Protein AF-A0A5E7UID9-F1 (afdb_monomer_lite)

Organism: Pseudomonas fluorescens (NCBI:txid294)

Structure (mmCIF, N/CA/C/O backbone):
data_AF-A0A5E7UID9-F1
#
_entry.id   AF-A0A5E7UID9-F1
#
loop_
_atom_site.group_PDB
_atom_site.id
_atom_site.type_symbol
_atom_site.label_atom_id
_atom_site.label_alt_id
_atom_site.label_comp_id
_atom_site.label_asym_id
_atom_site.label_entity_id
_atom_site.label_seq_id
_atom_site.pdbx_PDB_ins_code
_atom_site.Cartn_x
_atom_site.Cartn_y
_atom_site.Cartn_z
_atom_site.occupancy
_atom_site.B_iso_or_equiv
_atom_site.auth_seq_id
_atom_site.auth_comp_id
_atom_site.auth_asym_id
_atom_site.auth_atom_id
_atom_site.pdbx_PDB_model_num
ATOM 1 N N . MET A 1 1 ? 6.582 17.902 1.545 1.00 43.31 1 MET A N 1
ATOM 2 C CA . MET A 1 1 ? 7.288 16.853 0.776 1.00 43.31 1 MET A CA 1
ATOM 3 C C . MET A 1 1 ? 6.293 16.229 -0.190 1.00 43.31 1 MET A C 1
ATOM 5 O O . MET A 1 1 ? 5.121 16.196 0.170 1.00 43.31 1 MET A O 1
ATOM 9 N N . PRO A 1 2 ? 6.699 15.798 -1.394 1.00 66.56 2 PRO A N 1
ATOM 10 C CA . PRO A 1 2 ? 5.794 15.083 -2.292 1.00 66.56 2 PRO A CA 1
ATOM 11 C C . PRO A 1 2 ? 5.344 13.762 -1.648 1.00 66.56 2 PRO A C 1
ATOM 13 O O . PRO A 1 2 ? 6.150 13.081 -1.016 1.00 66.56 2 PRO A O 1
ATOM 16 N N . GLN A 1 3 ? 4.057 13.432 -1.780 1.00 76.12 3 GLN A N 1
ATOM 17 C CA . GLN A 1 3 ? 3.466 12.212 -1.228 1.00 76.12 3 GLN A CA 1
ATOM 18 C C . GLN A 1 3 ? 4.055 10.984 -1.931 1.00 76.12 3 GLN A C 1
ATOM 20 O O . GLN A 1 3 ? 4.014 10.893 -3.161 1.00 76.12 3 GLN A O 1
ATOM 25 N N . THR A 1 4 ? 4.613 10.046 -1.168 1.00 88.00 4 THR A N 1
ATOM 26 C CA . THR A 1 4 ? 5.203 8.829 -1.735 1.00 88.00 4 THR A CA 1
ATOM 27 C C . THR A 1 4 ? 4.114 7.840 -2.161 1.00 88.00 4 THR A C 1
ATOM 29 O O . THR A 1 4 ? 2.972 7.904 -1.706 1.00 88.00 4 THR A O 1
ATOM 32 N N . MET A 1 5 ? 4.458 6.877 -3.023 1.00 87.94 5 MET A N 1
ATOM 33 C CA . MET A 1 5 ? 3.541 5.784 -3.389 1.00 87.94 5 MET A CA 1
ATOM 34 C C . MET A 1 5 ? 3.091 4.977 -2.162 1.00 87.94 5 MET A C 1
ATOM 36 O O . MET A 1 5 ? 1.963 4.490 -2.122 1.00 87.94 5 MET A O 1
ATOM 40 N N . GLN A 1 6 ? 3.967 4.857 -1.165 1.00 92.19 6 GLN A N 1
ATOM 41 C CA . GLN A 1 6 ? 3.672 4.176 0.088 1.00 92.19 6 GLN A CA 1
ATOM 42 C C . GLN A 1 6 ? 2.651 4.966 0.919 1.00 92.19 6 GLN A C 1
ATOM 44 O O . GLN A 1 6 ? 1.681 4.384 1.393 1.00 92.19 6 GLN A O 1
ATOM 49 N N . ASP A 1 7 ? 2.783 6.296 0.977 1.00 91.94 7 ASP 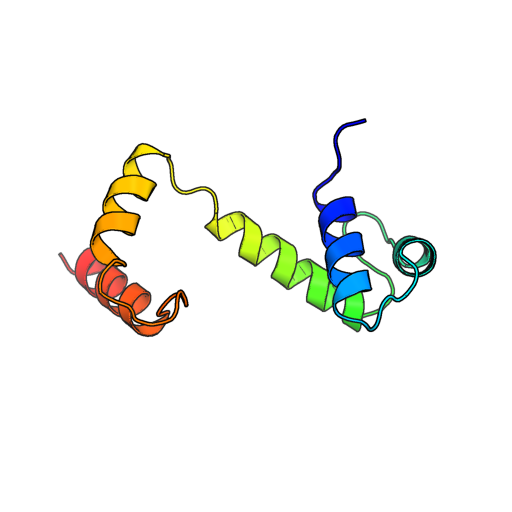A N 1
ATOM 50 C CA . ASP A 1 7 ? 1.801 7.159 1.650 1.00 91.94 7 ASP A CA 1
ATOM 51 C C . ASP A 1 7 ? 0.426 7.121 0.950 1.00 91.94 7 ASP A C 1
ATOM 53 O O . ASP A 1 7 ? -0.615 7.185 1.601 1.00 91.94 7 ASP A O 1
ATOM 57 N N . GLN A 1 8 ? 0.396 6.999 -0.385 1.00 91.69 8 GLN A N 1
ATOM 58 C CA . GLN A 1 8 ? -0.857 6.829 -1.138 1.00 91.69 8 GLN A CA 1
ATOM 59 C C . GLN A 1 8 ? -1.520 5.481 -0.843 1.00 91.69 8 GLN A C 1
ATOM 61 O O . GLN A 1 8 ? -2.738 5.415 -0.692 1.00 91.69 8 GLN A O 1
ATOM 66 N N . PHE A 1 9 ? -0.727 4.409 -0.766 1.00 94.19 9 PHE A N 1
ATOM 67 C CA . PHE A 1 9 ? -1.231 3.086 -0.411 1.00 94.19 9 PHE A CA 1
ATOM 68 C C . PHE A 1 9 ? -1.875 3.083 0.974 1.00 94.19 9 PHE A C 1
ATOM 70 O O . PHE A 1 9 ? -2.958 2.534 1.134 1.00 94.19 9 PHE A O 1
ATOM 77 N N . GLU A 1 10 ? -1.237 3.697 1.965 1.00 95.00 10 GLU A N 1
ATOM 78 C CA . GLU A 1 10 ? -1.729 3.672 3.345 1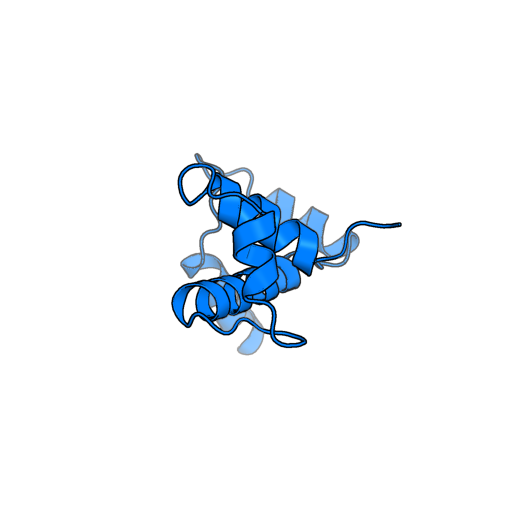.00 95.00 10 GLU A CA 1
ATOM 79 C C . GLU A 1 10 ? -3.036 4.431 3.509 1.00 95.00 10 GLU A C 1
ATOM 81 O O . GLU A 1 10 ? -3.928 3.963 4.215 1.00 95.00 10 GLU A O 1
ATOM 86 N N . GLN A 1 11 ? -3.173 5.557 2.808 1.00 94.56 11 GLN A N 1
ATOM 87 C CA . GLN A 1 11 ? -4.426 6.294 2.752 1.00 94.56 11 GLN A CA 1
ATOM 88 C C . GLN A 1 11 ? -5.539 5.438 2.124 1.00 94.56 11 GLN A C 1
ATOM 90 O O . GLN A 1 11 ? -6.599 5.276 2.725 1.00 94.56 11 GLN A O 1
ATOM 95 N N . ALA A 1 12 ? -5.271 4.805 0.975 1.00 93.12 12 ALA A N 1
ATOM 96 C CA . ALA A 1 12 ? -6.249 3.939 0.310 1.00 93.12 12 ALA A CA 1
ATOM 97 C C . ALA A 1 12 ? -6.613 2.709 1.162 1.00 93.12 12 ALA A C 1
ATOM 99 O O . ALA A 1 12 ? -7.774 2.316 1.244 1.00 93.12 12 ALA A O 1
ATOM 100 N N . TYR A 1 13 ? -5.628 2.102 1.830 1.00 93.88 13 TYR A N 1
ATOM 101 C CA . TYR A 1 13 ? -5.846 0.952 2.703 1.00 93.88 13 TYR A CA 1
ATOM 102 C C . TYR A 1 13 ? -6.666 1.333 3.944 1.00 93.88 13 TYR A C 1
ATOM 104 O O . TYR A 1 13 ? -7.525 0.556 4.363 1.00 93.88 13 TYR A O 1
ATOM 112 N N . SER A 1 14 ? -6.426 2.520 4.516 1.00 94.69 14 SER A N 1
ATOM 113 C CA . SER A 1 14 ? -7.222 3.096 5.609 1.00 94.69 14 SER A CA 1
ATOM 114 C C . SER A 1 14 ? -8.691 3.235 5.211 1.00 94.69 14 SER A C 1
ATOM 116 O O . SER A 1 14 ? -9.569 2.749 5.925 1.00 94.69 14 SER A O 1
ATOM 118 N N . GLU A 1 15 ? -8.956 3.853 4.058 1.00 94.06 15 GLU A N 1
ATOM 119 C CA . GLU A 1 15 ? -10.310 4.070 3.534 1.00 94.06 15 GLU A CA 1
ATOM 120 C C . GLU A 1 15 ? -11.052 2.746 3.293 1.00 94.06 15 GLU A C 1
ATOM 122 O O . GLU A 1 15 ? -12.186 2.589 3.743 1.00 94.06 15 GLU A O 1
ATOM 127 N N . ASP A 1 16 ? -10.386 1.760 2.686 1.00 92.25 16 ASP A N 1
ATOM 128 C CA . ASP A 1 16 ? -10.956 0.435 2.399 1.00 92.25 16 ASP A CA 1
ATOM 129 C C . ASP A 1 16 ? -11.196 -0.415 3.664 1.00 92.25 16 ASP A C 1
ATOM 131 O O . ASP A 1 16 ? -12.114 -1.232 3.722 1.00 92.25 16 ASP A O 1
ATOM 135 N N . ASN A 1 17 ? -10.407 -0.214 4.726 1.00 90.00 17 ASN A N 1
ATOM 136 C CA . ASN A 1 17 ? -10.492 -1.001 5.964 1.00 90.00 17 ASN A CA 1
ATOM 137 C C . ASN A 1 17 ? -11.246 -0.260 7.080 1.00 90.00 17 ASN A C 1
ATOM 139 O O . ASN A 1 17 ? -10.864 -0.332 8.250 1.00 90.00 17 ASN A O 1
ATOM 143 N N . GLY A 1 18 ? -12.334 0.429 6.721 1.00 89.50 18 GLY A N 1
ATOM 144 C CA . GLY A 1 18 ? -13.269 1.034 7.677 1.00 89.50 18 GLY A CA 1
ATOM 145 C C . GLY A 1 18 ? -12.735 2.288 8.371 1.00 89.50 18 GLY A C 1
ATOM 146 O O . GLY A 1 18 ? -13.116 2.563 9.506 1.00 89.50 18 GLY A O 1
ATOM 147 N N . GLY A 1 19 ? -11.832 3.026 7.721 1.00 87.62 19 GLY A N 1
ATOM 148 C CA . GLY A 1 19 ? -11.212 4.221 8.295 1.00 87.62 19 GLY A CA 1
ATOM 149 C C . GLY A 1 19 ? -10.171 3.906 9.369 1.00 87.62 19 GLY A C 1
ATOM 150 O O . GLY A 1 19 ? -9.981 4.695 10.296 1.00 87.62 19 GLY A O 1
ATOM 151 N N . MET A 1 20 ? -9.511 2.745 9.277 1.00 91.38 20 MET A N 1
ATOM 152 C CA . MET A 1 20 ? -8.407 2.391 10.171 1.00 91.38 20 MET A CA 1
ATOM 153 C C . MET A 1 20 ? -7.349 3.506 10.160 1.00 91.38 20 MET A C 1
ATOM 155 O O . MET A 1 20 ? -6.852 3.832 9.086 1.00 91.38 20 MET A O 1
ATOM 159 N N . PRO A 1 21 ? -6.931 4.053 11.317 1.00 95.19 21 PRO A N 1
ATOM 160 C CA . PRO A 1 21 ? -6.000 5.173 11.335 1.00 95.19 21 PRO A CA 1
ATOM 161 C C . PRO A 1 21 ? -4.710 4.874 10.566 1.00 95.19 21 PRO A C 1
ATOM 163 O O . PRO A 1 21 ? -4.013 3.905 10.871 1.00 95.19 21 PRO A O 1
ATOM 166 N N . VAL A 1 22 ? -4.340 5.755 9.633 1.00 95.06 22 VAL A N 1
ATOM 167 C CA . VAL A 1 22 ? -3.089 5.650 8.856 1.00 95.06 22 VAL A CA 1
ATOM 168 C C . VAL A 1 22 ? -1.872 5.497 9.770 1.00 95.06 22 VAL A C 1
ATOM 170 O O . VAL A 1 22 ? -0.996 4.679 9.511 1.00 95.06 22 VAL A O 1
ATOM 173 N N . ALA A 1 23 ? -1.862 6.186 10.915 1.00 94.06 23 ALA A N 1
ATOM 174 C CA . ALA A 1 23 ? -0.810 6.043 11.919 1.00 94.06 23 ALA A CA 1
ATOM 175 C C . ALA A 1 23 ? -0.611 4.587 12.385 1.00 94.06 23 ALA A C 1
ATOM 177 O O . ALA A 1 23 ? 0.523 4.166 12.598 1.00 94.06 23 ALA A O 1
ATOM 178 N N . PHE A 1 24 ? -1.684 3.797 12.498 1.00 92.62 24 PHE A N 1
ATOM 179 C CA . PHE A 1 24 ? -1.602 2.386 12.877 1.00 92.62 24 PHE A CA 1
ATOM 180 C C . PHE A 1 24 ? -1.008 1.514 11.762 1.00 92.62 24 PHE A C 1
ATOM 182 O O . PHE A 1 24 ? -0.245 0.588 12.042 1.00 92.62 24 PHE A O 1
ATOM 189 N N . ILE A 1 25 ? -1.317 1.832 10.503 1.00 94.38 25 ILE A N 1
ATOM 190 C CA . ILE A 1 25 ? -0.751 1.163 9.323 1.00 94.38 25 ILE A CA 1
ATOM 191 C C . ILE A 1 25 ? 0.754 1.462 9.231 1.00 94.38 25 ILE A C 1
ATOM 193 O O . ILE A 1 25 ? 1.555 0.554 9.003 1.00 94.38 25 ILE A O 1
ATOM 197 N N . ASN A 1 26 ? 1.154 2.706 9.512 1.00 94.75 26 ASN A N 1
ATOM 198 C CA . ASN A 1 26 ? 2.548 3.153 9.465 1.00 94.75 26 ASN A CA 1
ATOM 199 C C . ASN A 1 26 ? 3.441 2.419 10.469 1.00 94.75 26 ASN A C 1
ATOM 201 O O . ASN A 1 26 ? 4.597 2.133 10.161 1.00 94.75 26 ASN A O 1
ATOM 205 N N . LEU A 1 27 ? 2.906 2.055 11.641 1.00 95.75 27 LEU A N 1
ATOM 206 C CA . LEU A 1 27 ? 3.621 1.241 12.635 1.00 95.75 27 LEU A CA 1
ATOM 207 C C . LEU A 1 27 ? 4.011 -0.143 12.104 1.00 95.75 27 LEU A C 1
ATOM 209 O O . LEU A 1 27 ? 4.902 -0.781 12.657 1.00 95.75 27 LEU A O 1
ATOM 213 N N . GLN A 1 28 ? 3.357 -0.611 11.040 1.00 95.25 28 GLN A N 1
ATOM 214 C CA . GLN A 1 28 ? 3.645 -1.905 10.437 1.00 95.25 28 GLN A CA 1
ATOM 215 C C . GLN A 1 28 ? 4.730 -1.823 9.358 1.00 95.25 28 GLN A C 1
ATOM 217 O O . GLN A 1 28 ? 5.078 -2.859 8.804 1.00 95.25 28 GLN A O 1
ATOM 222 N N . ARG A 1 29 ? 5.264 -0.641 9.011 1.00 95.62 29 ARG A N 1
ATOM 223 C CA . ARG A 1 29 ? 6.284 -0.505 7.957 1.00 95.62 29 ARG A CA 1
ATOM 224 C C . ARG A 1 29 ? 7.556 -1.297 8.294 1.00 95.62 29 ARG A C 1
ATOM 226 O O . ARG A 1 29 ? 8.115 -1.177 9.379 1.00 95.62 29 ARG A O 1
ATOM 233 N N . LEU A 1 30 ? 8.055 -2.043 7.312 1.00 92.25 30 LEU A N 1
ATOM 234 C CA . LEU A 1 30 ? 9.337 -2.748 7.317 1.00 92.25 30 LEU A CA 1
ATOM 235 C C . LEU A 1 30 ? 10.072 -2.469 5.999 1.00 92.25 30 LEU A C 1
ATOM 237 O O . LEU A 1 30 ? 10.015 -3.266 5.061 1.00 92.25 30 LEU A O 1
ATOM 241 N N . GLY A 1 31 ? 10.739 -1.315 5.904 1.00 89.44 31 GLY A N 1
ATOM 242 C CA . GLY A 1 31 ? 11.395 -0.884 4.665 1.00 89.44 31 GLY A CA 1
ATOM 243 C C . GLY A 1 31 ? 10.392 -0.755 3.509 1.00 89.44 31 GLY A C 1
ATOM 244 O O . GLY A 1 31 ? 9.463 0.043 3.593 1.00 89.44 31 GLY A O 1
ATOM 245 N N . ASP A 1 32 ? 10.550 -1.572 2.459 1.00 89.38 32 ASP A N 1
ATOM 246 C CA . ASP A 1 32 ? 9.654 -1.634 1.281 1.00 89.38 32 ASP A CA 1
ATOM 247 C C . ASP A 1 32 ? 8.464 -2.611 1.458 1.00 89.38 32 ASP A C 1
ATOM 249 O O . ASP A 1 32 ? 7.835 -3.057 0.495 1.00 89.38 32 ASP A O 1
ATOM 253 N N . SER A 1 33 ? 8.145 -3.009 2.689 1.00 93.62 33 SER A N 1
ATOM 254 C CA . SER A 1 33 ? 7.012 -3.896 2.975 1.00 93.62 33 SER A CA 1
ATOM 255 C C . SER A 1 33 ? 6.383 -3.592 4.336 1.00 93.62 33 SER A C 1
ATOM 257 O O . SER A 1 33 ? 6.670 -2.564 4.948 1.00 93.62 33 SER A O 1
ATOM 259 N N . TYR A 1 34 ? 5.510 -4.486 4.802 1.00 96.88 34 TYR A N 1
ATOM 260 C CA . TYR A 1 34 ? 4.830 -4.393 6.088 1.00 96.88 34 TYR A CA 1
ATOM 261 C C . TYR A 1 34 ? 4.991 -5.684 6.902 1.00 96.88 34 TYR A C 1
ATOM 263 O O . TYR A 1 34 ? 5.060 -6.778 6.343 1.00 96.88 34 TYR A O 1
ATOM 271 N N . SER A 1 35 ? 5.026 -5.563 8.229 1.00 96.25 35 SER A N 1
ATOM 272 C CA . SER A 1 35 ? 5.122 -6.668 9.193 1.00 96.25 35 SER A CA 1
ATOM 273 C C . SER A 1 35 ? 3.880 -7.558 9.195 1.00 96.25 35 SER A C 1
ATOM 275 O O . SER A 1 35 ? 3.974 -8.767 9.396 1.00 96.25 35 SER A O 1
ATOM 277 N N . VAL A 1 36 ? 2.707 -6.973 8.948 1.00 94.88 36 VAL A N 1
ATOM 278 C CA . VAL A 1 36 ? 1.433 -7.692 8.917 1.00 94.88 36 VAL A CA 1
ATOM 279 C C . VAL A 1 36 ? 1.224 -8.310 7.529 1.00 94.88 36 VAL A C 1
ATOM 281 O O . VAL A 1 36 ? 1.091 -7.563 6.554 1.00 94.88 36 VAL A O 1
ATOM 284 N N . PRO A 1 37 ? 1.081 -9.648 7.407 1.00 95.62 37 PRO A N 1
ATOM 285 C CA . PRO A 1 37 ? 0.967 -10.319 6.108 1.00 95.62 37 PRO A CA 1
ATOM 286 C C . PRO A 1 37 ? -0.185 -9.813 5.230 1.00 95.62 37 PRO A C 1
ATOM 288 O O . PRO A 1 37 ? -0.046 -9.719 4.010 1.00 95.62 37 PRO A O 1
ATOM 291 N N . LYS A 1 38 ? -1.322 -9.442 5.839 1.00 93.94 38 LYS A N 1
ATOM 292 C CA . LYS A 1 38 ? -2.471 -8.873 5.115 1.00 93.94 38 LYS A CA 1
ATOM 293 C C . LYS A 1 38 ? -2.105 -7.549 4.431 1.00 93.94 38 LYS A C 1
ATOM 295 O O . LYS A 1 38 ? -2.405 -7.378 3.251 1.00 93.94 38 LYS A O 1
ATOM 300 N N . ILE A 1 39 ? -1.427 -6.655 5.153 1.00 95.38 39 ILE A N 1
ATOM 301 C CA . ILE A 1 39 ? -1.023 -5.334 4.654 1.00 95.38 39 ILE A CA 1
ATOM 302 C C . ILE A 1 39 ? 0.078 -5.493 3.601 1.00 95.38 39 ILE A C 1
ATOM 304 O O . ILE A 1 39 ? -0.015 -4.910 2.526 1.00 95.38 39 ILE A O 1
ATOM 308 N N . ALA A 1 40 ? 1.060 -6.367 3.844 1.00 95.50 40 ALA A N 1
ATOM 309 C CA . ALA A 1 40 ? 2.125 -6.662 2.885 1.00 95.50 40 ALA A CA 1
ATOM 310 C C . ALA A 1 40 ? 1.582 -7.191 1.546 1.00 95.50 40 ALA A C 1
ATOM 312 O O . ALA A 1 40 ? 2.020 -6.770 0.474 1.00 95.50 40 ALA A O 1
ATOM 313 N N . ARG A 1 41 ? 0.583 -8.084 1.588 1.00 94.50 41 ARG A N 1
ATOM 314 C CA . ARG A 1 41 ? -0.065 -8.602 0.376 1.00 94.50 41 ARG A CA 1
ATOM 315 C C . ARG A 1 41 ? -0.852 -7.520 -0.363 1.00 94.50 41 ARG A C 1
ATOM 317 O O . ARG A 1 41 ? -0.801 -7.480 -1.589 1.00 94.50 41 ARG A O 1
ATOM 324 N N . ALA A 1 42 ? -1.562 -6.651 0.354 1.00 94.06 42 ALA A N 1
ATOM 325 C CA . ALA A 1 42 ? -2.260 -5.522 -0.258 1.00 94.06 42 ALA A CA 1
ATOM 326 C C . ALA A 1 42 ? -1.271 -4.549 -0.925 1.00 94.06 42 ALA A C 1
ATOM 328 O O . ALA A 1 42 ? -1.476 -4.157 -2.071 1.00 94.06 42 ALA A O 1
ATOM 329 N N . TRP A 1 43 ? -0.148 -4.257 -0.263 1.00 94.62 43 TRP A N 1
ATOM 330 C CA . TRP A 1 43 ? 0.929 -3.427 -0.802 1.00 94.62 43 TRP A CA 1
ATOM 331 C C . TRP A 1 43 ? 1.539 -4.003 -2.087 1.00 94.62 43 TRP A C 1
ATOM 333 O O . TRP A 1 43 ? 1.727 -3.284 -3.069 1.00 94.62 43 TRP A O 1
ATOM 343 N N . TYR A 1 44 ? 1.786 -5.317 -2.127 1.00 92.25 44 TYR A N 1
ATOM 344 C CA . TYR A 1 44 ? 2.273 -6.005 -3.326 1.00 92.25 44 TYR A CA 1
ATOM 345 C C . TYR A 1 44 ? 1.358 -5.785 -4.542 1.00 92.25 44 TYR A C 1
ATOM 347 O O . TYR A 1 44 ? 1.836 -5.456 -5.633 1.00 92.25 44 TYR A O 1
ATOM 355 N N . TRP A 1 45 ? 0.043 -5.933 -4.361 1.00 89.19 45 TRP A N 1
ATOM 356 C CA . TRP A 1 45 ? -0.924 -5.735 -5.442 1.00 89.19 45 TRP A CA 1
ATOM 357 C C . TRP A 1 45 ? -1.120 -4.263 -5.796 1.00 89.19 45 TRP A C 1
ATOM 359 O O . TRP A 1 45 ? -1.236 -3.939 -6.979 1.00 89.19 45 TRP A O 1
ATOM 369 N N . PHE A 1 46 ? -1.063 -3.364 -4.812 1.00 90.25 46 PHE A N 1
ATOM 370 C CA . PHE A 1 46 ? -1.123 -1.925 -5.046 1.00 90.25 46 PHE A CA 1
ATOM 371 C C . PHE A 1 46 ? 0.014 -1.459 -5.964 1.00 90.25 46 PHE A C 1
ATOM 373 O O . PHE A 1 46 ? -0.252 -0.831 -6.991 1.00 90.25 46 PHE A O 1
ATOM 380 N N . LYS A 1 47 ? 1.264 -1.857 -5.678 1.00 87.44 47 LYS A N 1
ATOM 381 C CA . LYS A 1 47 ? 2.420 -1.564 -6.546 1.00 87.44 47 LYS A CA 1
ATOM 382 C C . LYS A 1 47 ? 2.189 -2.037 -7.983 1.00 87.44 47 LYS A C 1
ATOM 384 O O . LYS A 1 47 ? 2.415 -1.288 -8.929 1.00 87.44 47 LYS A O 1
ATOM 389 N N . ARG A 1 48 ? 1.685 -3.262 -8.160 1.00 81.38 48 ARG A N 1
ATOM 390 C CA . ARG A 1 48 ? 1.404 -3.833 -9.489 1.00 81.38 48 ARG A CA 1
ATOM 391 C C . ARG A 1 48 ? 0.292 -3.108 -10.238 1.00 81.38 48 ARG A C 1
ATOM 393 O O . ARG A 1 48 ? 0.423 -2.917 -11.440 1.00 81.38 48 ARG A O 1
ATOM 400 N N . SER A 1 49 ? -0.758 -2.667 -9.549 1.00 74.75 49 SER A N 1
ATOM 401 C CA . SER A 1 49 ? -1.842 -1.900 -10.176 1.00 74.75 49 SER A CA 1
ATOM 402 C C . SER A 1 49 ? -1.366 -0.548 -10.722 1.00 74.75 49 SER A C 1
ATOM 404 O O . SER A 1 49 ? -1.797 -0.120 -11.787 1.00 74.75 49 SER A O 1
ATOM 406 N N . ARG A 1 50 ? -0.414 0.099 -10.039 1.00 68.12 50 ARG A N 1
ATOM 407 C CA . ARG A 1 50 ? 0.153 1.390 -10.454 1.00 68.12 50 ARG A CA 1
ATOM 408 C C . ARG A 1 50 ? 1.186 1.257 -11.573 1.00 68.12 50 ARG A C 1
ATOM 410 O O . ARG A 1 50 ? 1.323 2.186 -12.359 1.00 68.12 50 ARG A O 1
ATOM 417 N N . LEU A 1 51 ? 1.843 0.101 -11.703 1.00 59.72 51 LEU A N 1
ATOM 418 C CA . LEU A 1 51 ? 2.723 -0.204 -12.841 1.00 59.72 51 LEU A CA 1
ATOM 419 C C . LEU A 1 51 ? 1.957 -0.328 -14.173 1.00 59.72 51 LEU A C 1
ATOM 421 O O . LEU A 1 51 ? 2.541 -0.106 -15.228 1.00 59.72 51 LEU A O 1
ATOM 425 N N . VAL A 1 52 ? 0.653 -0.628 -14.139 1.00 51.56 52 VAL A N 1
ATOM 426 C CA . VAL A 1 52 ? -0.206 -0.694 -15.341 1.00 51.56 52 VAL A CA 1
ATOM 427 C C . VAL A 1 52 ? -0.597 0.708 -15.855 1.00 51.56 52 VAL A C 1
ATOM 429 O O . VAL A 1 52 ? -1.032 0.845 -16.993 1.00 51.56 52 VAL A O 1
ATOM 432 N N . ILE A 1 53 ? -0.391 1.773 -15.068 1.00 50.81 53 ILE A N 1
ATOM 433 C CA . ILE A 1 53 ? -0.854 3.144 -15.377 1.00 50.81 53 ILE A CA 1
ATOM 434 C C . ILE A 1 53 ? 0.230 4.009 -16.061 1.00 50.81 53 ILE A C 1
ATOM 436 O O . ILE A 1 53 ? 0.012 5.178 -16.360 1.00 50.81 53 ILE A O 1
ATOM 440 N N . THR A 1 54 ? 1.383 3.444 -16.414 1.00 46.03 54 THR A N 1
ATOM 441 C CA . THR A 1 54 ? 2.376 4.111 -17.278 1.00 46.03 54 THR A CA 1
ATOM 442 C C . THR A 1 54 ? 2.330 3.558 -18.699 1.00 46.03 54 THR A C 1
ATOM 444 O O . THR A 1 54 ? 3.301 2.993 -19.195 1.00 46.03 54 THR A O 1
ATOM 447 N N . LEU A 1 55 ? 1.188 3.720 -19.372 1.00 46.44 55 LEU A N 1
ATOM 448 C CA . LEU A 1 55 ? 1.172 3.736 -20.835 1.00 46.44 55 LEU A CA 1
ATOM 449 C C . LEU A 1 55 ? 1.758 5.087 -21.279 1.00 46.44 55 LEU A C 1
ATOM 451 O O . LEU A 1 55 ? 1.323 6.118 -20.758 1.00 46.44 55 LEU A O 1
ATOM 455 N N . PRO A 1 56 ? 2.734 5.128 -22.205 1.00 44.09 56 PRO A N 1
ATOM 456 C CA . PRO A 1 56 ? 3.160 6.392 -22.794 1.00 44.09 56 PRO A CA 1
ATOM 457 C C . PRO A 1 56 ? 1.927 7.116 -23.347 1.00 44.09 56 PRO A C 1
ATOM 459 O O . PRO A 1 56 ? 1.034 6.478 -23.904 1.00 44.09 56 PRO A O 1
ATOM 462 N N . GLN A 1 57 ? 1.858 8.434 -23.155 1.00 50.47 57 GLN A N 1
ATOM 463 C CA . GLN A 1 57 ? 0.691 9.270 -23.477 1.00 50.47 57 GLN A CA 1
ATOM 464 C C . GLN A 1 57 ? 0.168 9.042 -24.911 1.00 50.47 57 GLN A C 1
ATOM 466 O O . GLN A 1 57 ? -1.038 9.069 -25.141 1.00 50.47 57 GLN A O 1
ATOM 471 N N . GLU A 1 58 ? 1.066 8.714 -25.843 1.00 45.69 58 GLU A N 1
ATOM 472 C CA . GLU A 1 58 ? 0.755 8.368 -27.237 1.00 45.69 58 GLU A CA 1
ATOM 473 C C . GLU A 1 58 ? 0.024 7.018 -27.398 1.00 45.69 58 GLU A C 1
ATOM 475 O O . GLU A 1 58 ? -0.807 6.858 -28.289 1.00 45.69 58 GLU A O 1
ATOM 480 N N . GLY A 1 59 ? 0.283 6.044 -26.521 1.00 47.22 59 GLY A N 1
ATOM 481 C CA . GLY A 1 59 ? -0.409 4.751 -26.486 1.00 47.22 59 GLY A CA 1
ATOM 482 C C . GLY A 1 59 ? -1.722 4.783 -25.702 1.00 47.22 59 GLY A C 1
ATOM 483 O O . GLY A 1 59 ? -2.635 4.019 -26.009 1.00 47.22 59 GLY A O 1
ATOM 484 N N . ALA A 1 60 ? -1.848 5.686 -24.725 1.00 49.66 60 ALA A N 1
ATOM 485 C CA . ALA A 1 60 ? -3.063 5.835 -23.931 1.00 49.66 60 ALA A CA 1
ATOM 486 C C . ALA A 1 60 ? -4.254 6.296 -24.789 1.00 49.66 60 ALA A C 1
ATOM 488 O O . ALA A 1 60 ? -5.333 5.735 -24.654 1.00 49.66 60 ALA A O 1
ATOM 489 N N . ALA A 1 61 ? -4.062 7.247 -25.713 1.00 48.53 61 ALA A N 1
ATOM 490 C CA . ALA A 1 61 ? -5.133 7.745 -26.586 1.00 48.53 61 ALA A CA 1
ATOM 491 C C . ALA A 1 61 ? -5.752 6.643 -27.471 1.00 48.53 61 ALA A C 1
ATOM 493 O O . ALA A 1 61 ? -6.972 6.533 -27.552 1.00 48.53 61 ALA A O 1
ATOM 494 N N . ARG A 1 62 ? -4.922 5.760 -28.048 1.00 48.88 62 ARG A N 1
ATOM 495 C CA . ARG A 1 62 ? -5.398 4.582 -28.801 1.00 48.88 62 ARG A CA 1
ATOM 496 C C . ARG A 1 62 ? -6.106 3.555 -27.922 1.00 48.88 62 ARG A C 1
ATOM 498 O O . ARG A 1 62 ? -7.034 2.898 -28.385 1.00 48.88 62 ARG A O 1
ATOM 505 N N . TYR A 1 63 ? -5.665 3.409 -26.673 1.00 45.03 63 TYR A N 1
ATOM 506 C CA . TYR A 1 63 ? -6.360 2.579 -25.695 1.00 45.03 63 TYR A CA 1
ATOM 507 C C . TYR A 1 63 ? -7.741 3.164 -25.363 1.00 45.03 63 TYR A C 1
ATOM 509 O O . TYR A 1 63 ? -8.715 2.431 -25.405 1.00 45.03 63 TYR A O 1
ATOM 517 N N . TRP A 1 64 ? -7.882 4.469 -25.123 1.00 44.78 64 TRP A N 1
ATOM 518 C CA . TRP A 1 64 ? -9.183 5.079 -24.808 1.00 44.78 64 TRP A CA 1
ATOM 519 C C . TRP A 1 64 ? -10.220 4.944 -25.935 1.00 44.78 64 TRP A C 1
ATOM 521 O O . TRP A 1 64 ? -11.366 4.615 -25.647 1.00 44.78 64 TRP A O 1
ATOM 531 N N . GLU A 1 65 ? -9.822 5.073 -27.205 1.00 47.66 65 GLU A N 1
ATOM 532 C CA . GLU A 1 65 ? -10.733 4.881 -28.353 1.00 47.66 65 GLU A CA 1
ATOM 533 C C . GLU A 1 65 ? -11.278 3.445 -28.487 1.00 47.66 65 GLU A C 1
ATOM 535 O O . GLU A 1 65 ? -12.291 3.233 -29.144 1.00 47.66 65 GLU A O 1
ATOM 540 N N . THR A 1 66 ? -10.649 2.444 -27.858 1.00 47.81 66 THR A N 1
ATOM 541 C CA . THR A 1 66 ? -11.148 1.053 -27.865 1.00 47.81 66 THR A CA 1
ATOM 542 C C . THR A 1 66 ? -12.010 0.693 -26.653 1.00 47.81 66 THR A C 1
ATOM 544 O O . THR A 1 66 ? -12.516 -0.428 -26.583 1.00 47.81 66 THR A O 1
ATOM 547 N N . PHE A 1 67 ? -12.170 1.612 -25.698 1.00 45.91 67 PHE A N 1
ATOM 548 C CA . PHE A 1 67 ? -12.895 1.394 -24.441 1.00 45.91 67 PHE A CA 1
ATOM 549 C C . PHE A 1 67 ? -14.210 2.183 -24.334 1.00 45.91 67 PHE A C 1
ATOM 551 O O . PHE A 1 67 ? -14.894 2.045 -23.321 1.00 45.91 67 PHE A O 1
ATOM 558 N N . ASP A 1 68 ? -14.597 2.939 -25.366 1.00 45.56 68 ASP A N 1
ATOM 559 C CA . ASP A 1 68 ? -15.853 3.711 -25.372 1.00 45.56 68 ASP A CA 1
ATOM 560 C C . ASP A 1 68 ? -17.115 2.829 -25.527 1.00 45.56 68 ASP A C 1
ATOM 562 O O . ASP A 1 68 ? -18.228 3.271 -25.264 1.00 45.56 68 ASP A O 1
ATOM 566 N N . ASP A 1 69 ? -16.941 1.538 -25.839 1.00 46.09 69 ASP A N 1
ATOM 567 C CA . ASP A 1 69 ? -18.042 0.572 -25.997 1.00 46.09 69 ASP A CA 1
ATOM 568 C C . ASP A 1 69 ? -18.308 -0.283 -24.738 1.00 46.09 69 ASP A C 1
ATOM 570 O O . ASP A 1 69 ? -19.077 -1.247 -24.783 1.00 46.09 69 ASP A O 1
ATOM 574 N N . VAL A 1 70 ? -17.666 0.009 -23.598 1.00 45.03 70 VAL A N 1
ATOM 575 C CA . VAL A 1 70 ? -17.866 -0.766 -22.360 1.00 45.03 70 VAL A CA 1
ATOM 576 C C . VAL A 1 70 ? -18.738 0.015 -21.383 1.00 45.03 70 VAL A C 1
ATOM 578 O O . VAL A 1 70 ? -18.243 0.808 -20.578 1.00 45.03 70 VAL A O 1
ATOM 581 N N . GLU A 1 71 ? -20.043 -0.267 -21.399 1.00 42.47 71 GLU A N 1
ATOM 582 C CA . GLU A 1 71 ? -20.935 0.053 -20.282 1.00 42.47 71 GLU A CA 1
ATOM 583 C C . GLU A 1 71 ? -20.297 -0.442 -18.966 1.00 42.47 71 GLU A C 1
ATOM 585 O O . GLU A 1 71 ? -20.196 -1.644 -18.717 1.00 42.47 71 GLU A O 1
ATOM 590 N N . GLY A 1 72 ? -19.828 0.486 -18.122 1.00 50.62 72 GLY A N 1
ATOM 591 C CA . GLY A 1 72 ? -19.445 0.190 -16.735 1.00 50.62 72 GLY A CA 1
ATOM 592 C C . GLY A 1 72 ? -17.981 0.393 -16.318 1.00 50.62 72 GLY A C 1
ATOM 593 O O . GLY A 1 72 ? -17.633 -0.029 -15.219 1.00 50.62 72 GLY A O 1
ATOM 594 N N . GLN A 1 73 ? -17.125 1.047 -17.116 1.00 44.25 73 GLN A N 1
ATOM 595 C CA . GLN A 1 73 ? -15.790 1.518 -16.673 1.00 44.25 73 GLN A CA 1
ATOM 596 C C . GLN A 1 73 ? -14.893 0.463 -15.971 1.00 44.25 73 GLN A C 1
ATOM 598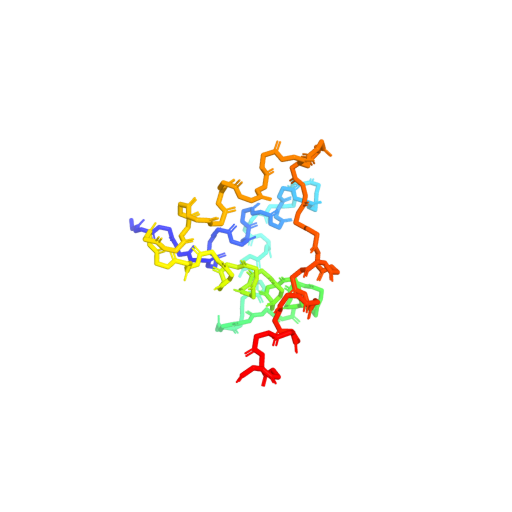 O O . GLN A 1 73 ? -14.132 0.795 -15.063 1.00 44.25 73 GLN A O 1
ATOM 603 N N . CYS A 1 74 ? -14.938 -0.814 -16.366 1.00 49.59 74 CYS A N 1
ATOM 604 C CA . CYS A 1 74 ? -14.043 -1.844 -15.819 1.00 49.59 74 CYS A CA 1
ATOM 605 C C . CYS A 1 74 ? -13.216 -2.525 -16.917 1.00 49.59 74 CYS A C 1
ATOM 607 O O . CYS A 1 74 ? -13.738 -2.979 -17.934 1.00 49.59 74 CYS A O 1
ATOM 609 N N . PHE A 1 75 ? -11.903 -2.622 -16.686 1.00 53.09 75 PHE A N 1
ATOM 610 C CA . PHE A 1 75 ? -10.930 -3.233 -17.592 1.00 53.09 75 PHE A CA 1
ATOM 611 C C . PHE A 1 75 ? -11.250 -4.714 -17.865 1.00 53.09 75 PHE A C 1
ATOM 613 O O . PHE A 1 75 ? -11.222 -5.546 -16.955 1.00 53.09 75 PHE A O 1
ATOM 620 N N . ASN A 1 76 ? -11.501 -5.074 -19.130 1.00 59.38 76 ASN A N 1
ATOM 621 C CA . ASN A 1 76 ? -11.768 -6.459 -19.519 1.00 59.38 76 ASN A CA 1
ATOM 622 C C . ASN A 1 76 ? -10.462 -7.236 -19.765 1.00 59.38 76 ASN A C 1
ATOM 624 O O . ASN A 1 76 ? -9.943 -7.312 -20.883 1.00 59.38 76 ASN A O 1
ATOM 628 N N . TRP A 1 77 ? -9.968 -7.871 -18.701 1.00 51.03 77 TRP A N 1
ATOM 629 C CA . TRP A 1 77 ? -8.754 -8.697 -18.699 1.00 51.03 77 TRP A CA 1
ATOM 630 C C . TRP A 1 77 ? -8.755 -9.814 -19.760 1.00 51.03 77 TRP A C 1
ATOM 632 O O . TRP A 1 77 ? -7.707 -10.171 -20.301 1.00 51.03 77 TRP A O 1
ATOM 642 N N . ALA A 1 78 ? -9.927 -10.356 -20.104 1.00 62.06 78 ALA A N 1
ATOM 643 C CA . ALA A 1 78 ? -10.040 -11.433 -21.084 1.00 62.06 78 ALA A CA 1
ATOM 644 C C . ALA A 1 78 ? -9.792 -10.948 -22.521 1.00 62.06 78 ALA A C 1
ATOM 646 O O . ALA A 1 78 ? -9.205 -11.679 -23.323 1.00 62.06 78 ALA A O 1
ATOM 647 N N . LYS A 1 79 ? -10.201 -9.714 -22.842 1.00 64.69 79 LYS A N 1
ATOM 648 C CA . LYS A 1 79 ? -9.954 -9.107 -24.155 1.00 64.69 79 LYS A CA 1
ATOM 649 C C . LYS A 1 79 ? -8.476 -8.765 -24.337 1.00 64.69 79 LYS A C 1
ATOM 651 O O . LYS A 1 79 ? -7.892 -9.161 -25.340 1.00 64.69 79 LYS A O 1
ATOM 656 N N . TYR A 1 80 ? -7.854 -8.151 -23.329 1.00 67.25 80 TYR A N 1
ATOM 657 C CA . TYR A 1 80 ? -6.423 -7.831 -23.353 1.00 67.25 80 TYR A CA 1
ATOM 658 C C . TYR A 1 80 ? -5.550 -9.066 -23.637 1.00 67.25 80 TYR A C 1
ATOM 660 O O . TYR A 1 80 ? -4.725 -9.050 -24.547 1.00 67.25 80 TYR A O 1
ATOM 668 N N . ASN A 1 81 ? -5.783 -10.178 -22.930 1.00 69.56 81 ASN A N 1
ATOM 669 C CA . ASN A 1 81 ? -4.999 -11.402 -23.141 1.00 69.56 81 ASN A CA 1
ATOM 670 C C . ASN A 1 81 ? -5.187 -12.002 -24.541 1.00 69.56 81 ASN A C 1
ATOM 672 O O . ASN A 1 81 ? -4.249 -12.578 -25.092 1.00 69.56 81 ASN A O 1
ATOM 676 N N . ARG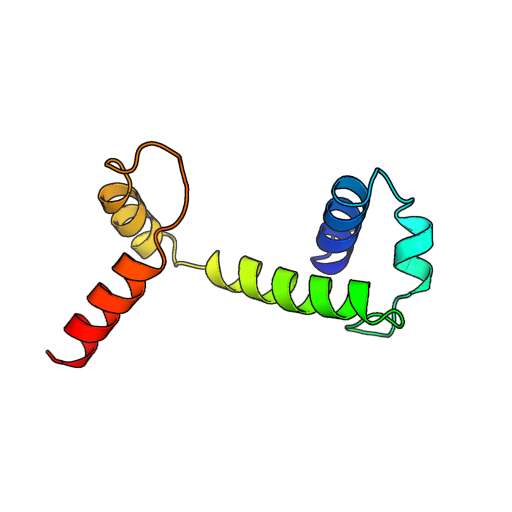 A 1 82 ? -6.386 -11.876 -25.123 1.00 67.50 82 ARG A N 1
ATOM 677 C CA . ARG A 1 82 ? -6.658 -12.342 -26.487 1.00 67.50 82 ARG A CA 1
ATOM 678 C C . ARG A 1 82 ? -5.892 -11.510 -27.510 1.00 67.50 82 ARG A C 1
ATOM 680 O O . ARG A 1 82 ? -5.241 -12.084 -28.379 1.00 67.50 82 ARG A O 1
ATOM 687 N N . ASP A 1 83 ? -5.947 -10.191 -27.380 1.00 67.75 83 ASP A N 1
ATOM 688 C CA . ASP A 1 83 ? -5.343 -9.269 -28.342 1.00 67.75 83 ASP A CA 1
ATOM 689 C C . ASP A 1 83 ? -3.802 -9.369 -28.298 1.00 67.75 83 ASP A C 1
ATOM 691 O O . ASP A 1 83 ? -3.155 -9.453 -29.343 1.00 67.75 83 ASP A O 1
ATOM 695 N N . VAL A 1 84 ? -3.210 -9.524 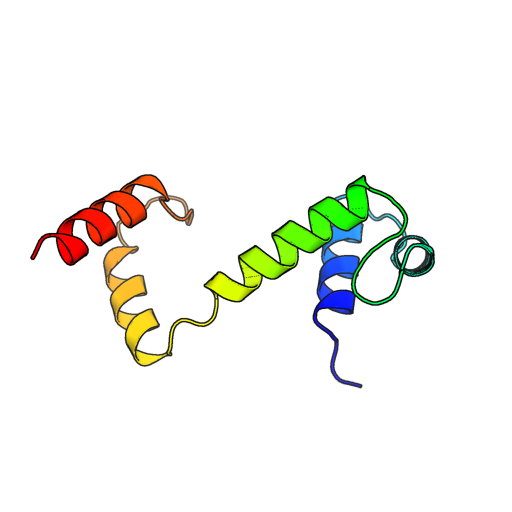-27.106 1.00 67.00 84 VAL A N 1
ATOM 696 C CA . VAL A 1 84 ? -1.772 -9.819 -26.941 1.00 67.00 84 VAL A CA 1
ATOM 697 C C . VAL A 1 84 ? -1.385 -11.162 -27.573 1.00 67.00 84 VAL A C 1
ATOM 699 O O . VAL A 1 84 ? -0.367 -11.255 -28.256 1.00 67.00 84 VAL A O 1
ATOM 702 N N . ALA A 1 85 ? -2.194 -12.210 -27.392 1.00 66.44 85 ALA A N 1
ATOM 703 C CA . ALA A 1 85 ? -1.906 -13.525 -27.967 1.00 66.44 85 ALA A CA 1
ATOM 704 C C . ALA A 1 85 ? -1.958 -13.541 -29.505 1.00 66.44 85 ALA A C 1
ATOM 706 O O . ALA A 1 85 ? -1.281 -14.363 -30.124 1.00 66.44 85 ALA A O 1
ATOM 707 N N . ILE A 1 86 ? -2.751 -12.659 -30.119 1.00 64.56 86 ILE A N 1
ATOM 708 C CA . ILE A 1 86 ? -2.802 -12.483 -31.576 1.00 64.56 86 ILE A CA 1
ATOM 709 C C . ILE A 1 86 ? -1.554 -11.738 -32.059 1.00 64.56 86 ILE A C 1
ATOM 711 O O . ILE A 1 86 ? -0.902 -12.211 -32.985 1.00 64.56 86 ILE A O 1
ATOM 715 N N . ALA A 1 87 ? -1.176 -10.643 -31.394 1.00 59.12 87 ALA A N 1
ATOM 716 C CA . ALA A 1 87 ? -0.014 -9.832 -31.769 1.00 59.12 87 ALA A CA 1
ATOM 717 C C . ALA A 1 87 ? 1.333 -10.570 -31.641 1.00 59.12 87 ALA A C 1
ATOM 719 O O 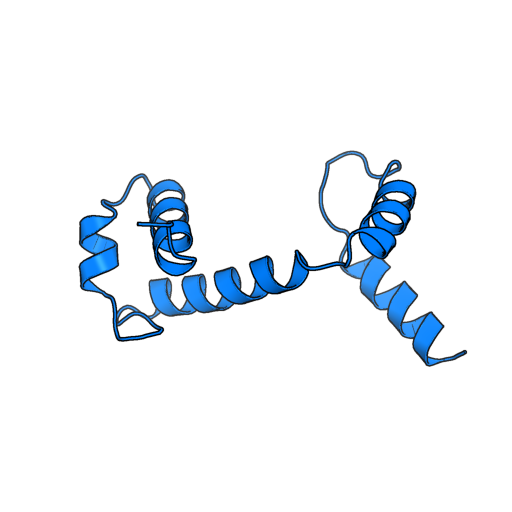. ALA A 1 87 ? 2.278 -10.254 -32.351 1.00 59.12 87 ALA A O 1
ATOM 720 N N . ILE A 1 88 ? 1.436 -11.563 -30.751 1.00 62.31 88 ILE A N 1
ATOM 721 C CA . ILE A 1 88 ? 2.642 -12.404 -30.614 1.00 62.31 88 ILE A CA 1
ATOM 722 C C . ILE A 1 88 ? 2.738 -13.456 -31.736 1.00 62.31 88 ILE A C 1
ATOM 724 O O . ILE A 1 88 ? 3.815 -13.988 -31.994 1.00 62.31 88 ILE A O 1
ATOM 728 N N . LYS A 1 89 ? 1.618 -13.798 -32.386 1.00 57.31 89 LYS A N 1
ATOM 729 C CA . LYS A 1 89 ? 1.559 -14.832 -33.434 1.00 57.31 89 LYS A CA 1
ATOM 730 C C . LYS A 1 89 ? 1.691 -14.286 -34.860 1.00 57.31 89 LYS A C 1
ATOM 732 O O . LYS A 1 89 ? 1.767 -15.097 -35.782 1.00 57.31 89 LYS A O 1
ATOM 737 N N . SER A 1 90 ? 1.674 -12.967 -35.035 1.00 46.34 90 SER A N 1
ATOM 738 C CA . SER A 1 90 ? 1.901 -12.257 -36.303 1.00 46.34 90 SER A CA 1
ATOM 739 C C . SER A 1 90 ? 3.356 -11.843 -36.449 1.00 46.34 90 SER A C 1
ATOM 741 O O . SER A 1 90 ? 3.896 -12.003 -37.562 1.00 46.34 90 SER A O 1
#

Radius of gyration: 17.41 Å; chains: 1; bounding box: 32×32×49 Å

Foldseek 3Di:
DPQDLVNVLLVVVCVVVVNPDSVVQVVQDDPQAGVDPVRRVSSVVSVVVVVVVPDPPVVVVVVVVVCPPDDPPDDDPVVVVVVVVVVVVD

Sequence (90 aa):
MPQTMQDQFEQAYSEDNGGMPVAFINLQRLGDSYSVPKIARAWYWFKRSRLVITLPQEGAARYWETFDDVEGQCFNWAKYNRDVAIAIKS

pLDDT: mean 73.66, std 20.35, range [42.47, 96.88]

Secondary structure (DSSP, 8-state):
-PPPHHHHHHHHHHHHTTS--HHHHHTTEETTEESSHHHHHHHHHHHHHHHTT---HHHHHHHHHTSTT-TTS---HHHHHHHHHHHTT-